Protein AF-B4K446-F1 (afdb_monomer_lite)

Structure (mmCIF, N/CA/C/O backbone):
data_AF-B4K446-F1
#
_entry.id   AF-B4K446-F1
#
loop_
_atom_site.group_PDB
_atom_site.id
_atom_site.type_symbol
_atom_site.label_atom_id
_atom_site.label_alt_id
_atom_site.label_comp_id
_atom_site.label_asym_id
_atom_site.label_entity_id
_atom_site.label_seq_id
_atom_site.pdbx_PDB_ins_code
_atom_site.Cartn_x
_atom_site.Cartn_y
_atom_site.Cartn_z
_atom_site.occupancy
_atom_site.B_iso_or_equiv
_atom_site.auth_seq_id
_atom_site.auth_comp_id
_atom_site.auth_asym_id
_atom_site.auth_atom_id
_atom_site.pdbx_PDB_model_num
ATOM 1 N N . ILE A 1 1 ? -6.355 -5.070 -8.762 1.00 87.06 1 ILE A N 1
ATOM 2 C CA . ILE A 1 1 ? -7.108 -5.154 -7.489 1.00 87.06 1 ILE A CA 1
ATOM 3 C C . ILE A 1 1 ? -7.121 -3.823 -6.756 1.00 87.06 1 ILE A C 1
ATOM 5 O O . ILE A 1 1 ? -8.192 -3.251 -6.644 1.00 87.06 1 ILE A O 1
ATOM 9 N N . LEU A 1 2 ? -5.976 -3.284 -6.312 1.00 94.69 2 LEU A N 1
ATOM 10 C CA . LEU A 1 2 ? -5.967 -2.025 -5.549 1.00 94.69 2 LEU A CA 1
ATOM 11 C C . LEU A 1 2 ? -6.601 -0.845 -6.314 1.00 94.69 2 LEU A C 1
ATOM 13 O O . LEU A 1 2 ? -7.512 -0.223 -5.786 1.00 94.69 2 LEU A O 1
ATOM 17 N N . GLU A 1 3 ? -6.208 -0.579 -7.568 1.00 95.19 3 GLU A N 1
ATOM 18 C CA . GLU A 1 3 ? -6.799 0.522 -8.366 1.00 95.19 3 GLU A CA 1
ATOM 19 C C . GLU A 1 3 ? -8.284 0.333 -8.691 1.00 95.19 3 GLU A C 1
ATOM 21 O O . GLU A 1 3 ? -8.993 1.303 -8.944 1.00 95.19 3 GLU A O 1
ATOM 26 N N . SER A 1 4 ? -8.760 -0.911 -8.694 1.00 94.56 4 SER A N 1
ATOM 27 C CA . SER A 1 4 ? -10.154 -1.247 -8.984 1.00 94.56 4 SER A CA 1
ATOM 28 C C . SER A 1 4 ? -11.022 -1.326 -7.725 1.00 94.56 4 SER A C 1
ATOM 30 O O . SER A 1 4 ? -12.240 -1.439 -7.834 1.00 94.56 4 SER A O 1
ATOM 32 N N . HIS A 1 5 ? -10.426 -1.311 -6.529 1.00 96.38 5 HIS A N 1
ATOM 33 C CA . HIS A 1 5 ? -11.156 -1.510 -5.284 1.00 96.38 5 HIS A CA 1
ATOM 34 C C . HIS A 1 5 ? -11.832 -0.212 -4.831 1.00 96.38 5 HIS A C 1
ATOM 36 O O . HIS A 1 5 ? -11.180 0.807 -4.618 1.00 96.38 5 HIS A O 1
ATOM 42 N N . GLN A 1 6 ? -13.145 -0.254 -4.590 1.00 96.56 6 GLN A N 1
ATOM 43 C CA . GLN A 1 6 ? -13.953 0.930 -4.253 1.00 96.56 6 GLN A CA 1
ATOM 44 C C . GLN A 1 6 ? -13.499 1.684 -2.992 1.00 96.56 6 GLN A C 1
ATOM 46 O O . GLN A 1 6 ? -13.790 2.873 -2.849 1.00 96.56 6 GLN A O 1
ATOM 51 N N . PHE A 1 7 ? -12.820 0.998 -2.071 1.00 97.50 7 PHE A N 1
ATOM 52 C CA . PHE A 1 7 ? -12.322 1.570 -0.817 1.00 97.50 7 PHE A CA 1
ATOM 53 C C . PHE A 1 7 ? -10.886 2.113 -0.902 1.00 97.50 7 PHE A C 1
ATOM 55 O O . PHE A 1 7 ? -10.363 2.639 0.076 1.00 97.50 7 PHE A O 1
ATOM 62 N N . VAL A 1 8 ? -10.257 2.021 -2.072 1.00 98.12 8 VAL A N 1
ATOM 63 C CA . VAL A 1 8 ? -8.966 2.648 -2.362 1.00 98.12 8 VAL A CA 1
ATOM 64 C C . VAL A 1 8 ? -9.231 3.947 -3.119 1.00 98.12 8 VAL A C 1
ATOM 66 O O . VAL A 1 8 ? -10.068 4.008 -4.016 1.00 98.12 8 VAL A O 1
ATOM 69 N N . GLU A 1 9 ? -8.569 5.024 -2.710 1.00 97.50 9 GLU A N 1
ATOM 70 C CA . GLU A 1 9 ? -8.689 6.333 -3.355 1.00 97.50 9 GLU A CA 1
ATOM 71 C C . GLU A 1 9 ? -7.694 6.484 -4.503 1.00 97.50 9 GLU A C 1
ATOM 73 O O . GLU A 1 9 ? -8.036 6.993 -5.569 1.00 97.50 9 GLU A O 1
ATOM 78 N N . LYS A 1 10 ? -6.453 6.041 -4.289 1.00 97.31 10 LYS A N 1
ATOM 79 C CA . LYS A 1 10 ? -5.369 6.194 -5.257 1.00 97.31 10 LYS A CA 1
ATOM 80 C C . LYS A 1 10 ? -4.257 5.197 -4.978 1.00 97.31 10 LYS A C 1
ATOM 82 O O . LYS A 1 10 ? -3.908 4.980 -3.821 1.00 97.31 10 LYS A O 1
ATOM 87 N N . VAL A 1 11 ? -3.654 4.661 -6.035 1.00 98.19 11 VAL A N 1
ATOM 88 C CA . VAL A 1 11 ? -2.460 3.811 -5.963 1.00 98.19 11 VAL A CA 1
A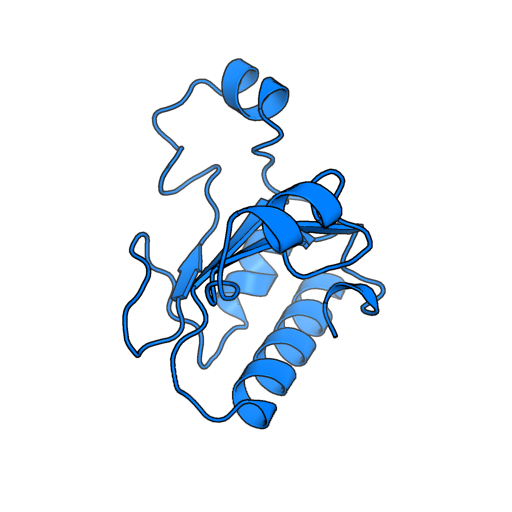TOM 89 C C . VAL A 1 11 ? -1.273 4.553 -6.572 1.00 98.19 11 VAL A C 1
ATOM 91 O O . VAL A 1 11 ? -1.401 5.283 -7.552 1.00 98.19 11 VAL A O 1
ATOM 94 N N . LEU A 1 12 ? -0.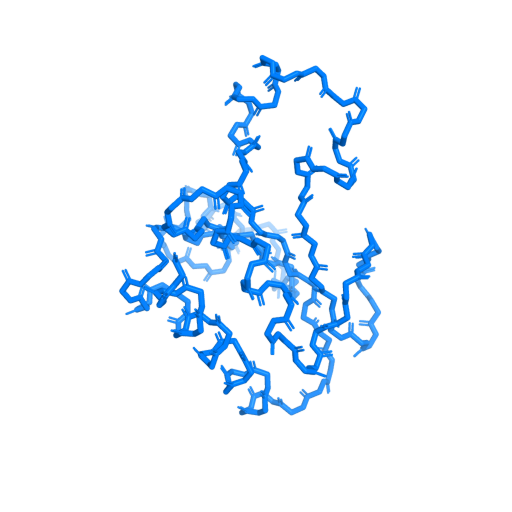109 4.390 -5.957 1.00 97.88 12 LEU A N 1
ATOM 95 C CA . LEU A 1 12 ? 1.168 4.954 -6.357 1.00 97.88 12 LEU A CA 1
ATOM 96 C C . LEU A 1 12 ? 2.128 3.796 -6.626 1.00 97.88 12 LEU A C 1
ATOM 98 O O . LEU A 1 12 ? 2.727 3.236 -5.707 1.00 97.88 12 LEU A O 1
ATOM 102 N N . HIS A 1 13 ? 2.264 3.432 -7.896 1.00 97.75 13 HIS A N 1
ATOM 103 C CA . HIS A 1 13 ? 3.250 2.454 -8.327 1.00 97.75 13 HIS A CA 1
ATOM 104 C C . HIS A 1 13 ? 3.740 2.804 -9.741 1.00 97.75 13 HIS A C 1
ATOM 106 O O . HIS A 1 13 ? 2.908 2.974 -10.633 1.00 97.75 13 HIS A O 1
ATOM 112 N N . PRO A 1 14 ? 5.061 2.913 -9.991 1.00 97.25 14 PRO A N 1
ATOM 113 C CA . PRO A 1 14 ? 5.589 3.354 -11.288 1.00 97.25 14 PRO A CA 1
ATOM 114 C C . PRO A 1 14 ? 5.206 2.467 -12.480 1.00 97.25 14 PRO A C 1
ATOM 116 O O . PRO A 1 14 ? 5.258 2.925 -13.619 1.00 97.25 14 PRO A O 1
ATOM 119 N N . GLY A 1 15 ? 4.825 1.213 -12.230 1.00 96.00 15 GLY A N 1
ATOM 120 C CA . GLY A 1 15 ? 4.340 0.289 -13.258 1.00 96.00 15 GLY A CA 1
ATOM 121 C C . GLY A 1 15 ? 2.892 0.496 -13.699 1.00 96.00 15 GLY A C 1
ATOM 122 O O . GLY A 1 15 ? 2.461 -0.184 -14.620 1.00 96.00 15 GLY A O 1
ATOM 123 N N . LEU A 1 16 ? 2.145 1.407 -13.071 1.00 96.81 16 LEU A N 1
ATOM 124 C CA . LEU A 1 16 ? 0.759 1.706 -13.439 1.00 96.81 16 LEU A CA 1
ATOM 125 C C . LEU A 1 16 ? 0.712 2.883 -14.412 1.00 96.81 16 LEU A C 1
ATOM 127 O O . LEU A 1 16 ? 1.350 3.903 -14.161 1.00 96.81 16 LEU A O 1
ATOM 131 N N . GLU A 1 17 ? -0.090 2.784 -15.472 1.00 96.06 17 GLU A N 1
ATOM 132 C CA . GLU A 1 17 ? -0.271 3.871 -16.450 1.00 96.06 17 GLU A CA 1
ATOM 133 C C . GLU A 1 17 ? -0.832 5.155 -15.818 1.00 96.06 17 GLU A C 1
ATOM 135 O O . GLU A 1 17 ? -0.538 6.259 -16.272 1.00 96.06 17 GLU A O 1
ATOM 140 N N . SER A 1 18 ? -1.598 5.015 -14.733 1.00 96.25 18 SER A N 1
ATOM 141 C CA . SER A 1 18 ? -2.139 6.119 -13.936 1.00 96.25 18 SER A CA 1
ATOM 142 C C . SER A 1 18 ? -1.066 6.913 -13.179 1.00 96.25 18 SER A C 1
ATOM 144 O O . SER A 1 18 ? -1.322 8.031 -12.720 1.00 96.25 18 SER A O 1
ATOM 146 N N . HIS A 1 19 ? 0.144 6.365 -13.029 1.00 97.50 19 HIS A N 1
ATOM 147 C CA . HIS A 1 19 ? 1.227 7.027 -12.322 1.00 97.50 19 HIS A CA 1
ATOM 148 C C . HIS A 1 19 ? 1.818 8.160 -13.183 1.00 97.50 19 HIS A C 1
ATOM 150 O O . HIS A 1 19 ? 2.237 7.917 -14.317 1.00 97.50 19 HIS A O 1
ATOM 156 N N . PRO A 1 20 ? 1.973 9.390 -12.651 1.00 96.44 20 PRO A N 1
ATOM 157 C CA . PRO A 1 20 ? 2.376 10.563 -13.443 1.00 96.44 20 PRO A CA 1
ATOM 158 C C . PRO A 1 20 ? 3.740 10.409 -14.130 1.00 96.44 20 PRO A C 1
ATOM 160 O O . PRO A 1 20 ? 4.011 11.041 -15.146 1.00 96.44 20 PRO A O 1
ATOM 163 N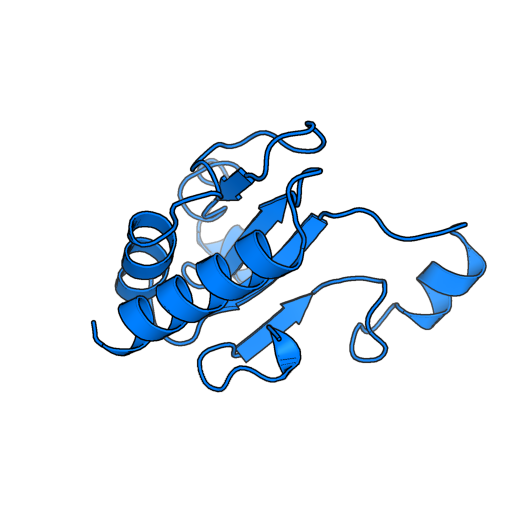 N . HIS A 1 21 ? 4.605 9.553 -13.583 1.00 96.44 21 HIS A N 1
ATOM 164 C CA . HIS A 1 21 ? 5.937 9.277 -14.121 1.00 96.44 21 HIS A CA 1
ATOM 165 C C . HIS A 1 21 ? 6.079 7.882 -14.749 1.00 96.44 21 HIS A C 1
ATOM 167 O O . HIS A 1 21 ? 7.206 7.424 -14.927 1.00 96.44 21 HIS A O 1
ATOM 173 N N . HIS A 1 22 ? 4.982 7.200 -15.101 1.00 97.75 22 HIS A N 1
ATOM 174 C CA . HIS A 1 22 ? 5.027 5.869 -15.726 1.00 97.75 22 HIS A CA 1
ATOM 175 C C . HIS A 1 22 ? 5.910 5.836 -16.986 1.00 97.75 22 HIS A C 1
ATOM 177 O O . HIS A 1 22 ? 6.813 5.009 -17.108 1.00 97.75 22 HIS A O 1
ATOM 183 N N . ALA A 1 23 ? 5.735 6.816 -17.880 1.00 97.62 23 ALA A N 1
ATOM 184 C CA . ALA A 1 23 ? 6.525 6.930 -19.107 1.00 97.62 23 ALA A CA 1
ATOM 185 C C . ALA A 1 23 ? 8.023 7.185 -18.852 1.00 97.62 23 ALA A C 1
ATOM 187 O O . ALA A 1 23 ? 8.861 6.806 -19.668 1.00 97.62 23 ALA A O 1
ATOM 188 N N . ILE A 1 24 ? 8.371 7.840 -17.739 1.00 97.69 24 ILE A N 1
ATOM 189 C CA . ILE A 1 24 ? 9.769 8.040 -17.337 1.00 97.69 24 ILE A CA 1
ATOM 190 C C . ILE A 1 24 ? 10.326 6.729 -16.779 1.00 97.69 24 ILE A C 1
ATOM 192 O O . ILE A 1 24 ? 11.415 6.325 -17.177 1.00 97.69 24 ILE A O 1
ATOM 196 N N . ALA A 1 25 ? 9.566 6.036 -15.924 1.00 97.12 25 ALA A N 1
ATOM 197 C CA . ALA A 1 25 ? 9.951 4.741 -15.369 1.00 97.12 25 ALA A CA 1
ATOM 198 C C . ALA A 1 25 ? 10.266 3.728 -16.482 1.00 97.12 25 ALA A C 1
ATOM 200 O O . ALA A 1 25 ? 11.361 3.178 -16.494 1.00 97.12 25 ALA A O 1
ATOM 201 N N . LEU A 1 26 ? 9.388 3.604 -17.485 1.00 96.69 26 LEU A N 1
ATOM 202 C CA . LEU A 1 26 ? 9.600 2.753 -18.666 1.00 96.69 26 LEU A CA 1
ATOM 203 C C . LEU A 1 26 ? 10.914 3.028 -19.415 1.00 96.69 26 LEU A C 1
ATOM 205 O O . LEU A 1 26 ? 11.481 2.119 -20.010 1.00 96.69 26 LEU A O 1
ATOM 209 N N . LYS A 1 27 ? 11.390 4.279 -19.427 1.00 97.75 27 LYS A N 1
ATOM 210 C CA . LYS A 1 27 ? 12.619 4.661 -20.139 1.00 97.75 27 LYS A CA 1
ATOM 211 C C . LYS A 1 27 ? 13.892 4.391 -19.343 1.00 97.75 27 LYS A C 1
ATOM 213 O O . LYS A 1 27 ? 14.949 4.260 -19.949 1.00 97.75 27 LYS A O 1
ATOM 218 N N . GLN A 1 28 ? 13.811 4.383 -18.013 1.00 97.50 28 GLN A N 1
ATOM 219 C CA . GLN A 1 28 ? 14.988 4.389 -17.136 1.00 97.50 28 GLN A CA 1
ATOM 220 C C . GLN A 1 28 ? 15.132 3.129 -16.273 1.00 97.50 28 GLN A C 1
ATOM 222 O O . GLN A 1 28 ? 16.155 2.975 -15.609 1.00 97.50 28 GLN A O 1
ATOM 227 N N . THR A 1 29 ? 14.132 2.241 -16.250 1.00 97.06 29 THR A N 1
ATOM 228 C CA . THR A 1 29 ? 14.166 0.992 -15.478 1.00 97.06 29 THR A CA 1
ATOM 229 C C . THR A 1 29 ? 13.919 -0.227 -16.366 1.00 97.06 29 THR A C 1
ATOM 231 O O . THR A 1 29 ? 13.263 -0.147 -17.399 1.00 97.06 29 THR A O 1
ATOM 234 N N . TYR A 1 30 ? 14.438 -1.382 -15.944 1.00 96.06 30 TYR A N 1
ATOM 235 C CA . TYR A 1 30 ? 14.208 -2.679 -16.603 1.00 96.06 30 TYR A CA 1
ATOM 236 C C . TYR A 1 30 ? 12.997 -3.439 -16.036 1.00 96.06 30 TYR A C 1
ATOM 238 O O . TYR A 1 30 ? 12.744 -4.581 -16.404 1.00 96.06 30 TYR A O 1
ATOM 246 N N . GLY A 1 31 ? 12.274 -2.824 -15.101 1.00 94.38 31 GLY A N 1
ATOM 247 C CA . GLY A 1 31 ? 11.168 -3.424 -14.367 1.00 94.38 31 GLY A CA 1
ATOM 248 C C . GLY A 1 31 ? 10.728 -2.541 -13.202 1.00 94.38 31 GLY A C 1
ATOM 249 O O . GLY A 1 31 ? 11.183 -1.399 -13.064 1.00 94.38 31 GLY A O 1
ATOM 250 N N . TYR A 1 32 ? 9.854 -3.087 -12.360 1.00 95.12 32 TYR A N 1
ATOM 251 C CA . TYR A 1 32 ? 9.284 -2.411 -11.196 1.00 95.12 32 TYR A CA 1
ATOM 252 C C . TYR A 1 32 ? 9.498 -3.263 -9.943 1.00 95.12 32 TYR A C 1
ATOM 254 O O . TYR A 1 32 ? 9.538 -4.489 -10.029 1.00 95.12 32 TYR A O 1
ATOM 262 N N . SER A 1 33 ? 9.672 -2.619 -8.790 1.00 94.31 33 SER A N 1
ATOM 263 C CA . SER A 1 33 ? 9.779 -3.319 -7.508 1.00 94.31 33 SER A CA 1
ATOM 264 C C . SER A 1 33 ? 8.400 -3.725 -6.984 1.00 94.31 33 SER A C 1
ATOM 266 O O . SER A 1 33 ? 7.388 -3.182 -7.405 1.00 94.31 33 SER A O 1
ATOM 268 N N . GLY A 1 34 ? 8.358 -4.624 -5.999 1.00 95.38 34 GLY A N 1
ATOM 269 C CA . GLY A 1 34 ? 7.132 -4.954 -5.262 1.00 95.38 34 GLY A CA 1
ATOM 270 C C . GLY A 1 34 ? 6.689 -3.879 -4.260 1.00 95.38 34 GLY A C 1
ATOM 271 O O . GLY A 1 34 ? 5.941 -4.188 -3.340 1.00 95.38 34 GLY A O 1
ATOM 272 N N . VAL A 1 35 ? 7.174 -2.636 -4.364 1.00 96.81 35 VAL A N 1
ATOM 273 C CA . VAL A 1 35 ? 6.860 -1.580 -3.390 1.00 96.81 35 VAL A CA 1
ATOM 274 C C . VAL A 1 35 ? 5.715 -0.724 -3.904 1.00 96.81 35 VAL A C 1
ATOM 276 O O . VAL A 1 35 ? 5.868 0.017 -4.874 1.00 96.81 35 VAL A O 1
ATOM 279 N N . PHE A 1 36 ? 4.585 -0.786 -3.210 1.00 97.44 36 PHE A N 1
ATOM 280 C CA . PHE A 1 36 ? 3.388 -0.016 -3.524 1.00 97.44 36 PHE A CA 1
ATOM 281 C C . PHE A 1 36 ? 3.112 0.969 -2.399 1.00 97.44 36 PHE A C 1
ATOM 283 O O . PHE A 1 36 ? 3.250 0.633 -1.225 1.00 97.44 36 PHE A O 1
ATOM 290 N N . SER A 1 37 ? 2.630 2.154 -2.748 1.00 97.69 37 SER A N 1
ATOM 291 C CA . SER A 1 37 ? 1.939 3.014 -1.791 1.00 97.69 37 SER A CA 1
ATOM 292 C C . SER A 1 37 ? 0.520 3.249 -2.279 1.00 97.69 37 SER A C 1
ATOM 294 O O . SER A 1 37 ? 0.288 3.352 -3.480 1.00 97.69 37 SER A O 1
ATOM 296 N N . PHE A 1 38 ? -0.452 3.331 -1.383 1.00 98.38 38 PHE A N 1
ATOM 297 C CA . PHE A 1 38 ? -1.827 3.643 -1.760 1.00 98.38 38 PHE A CA 1
ATOM 298 C C . PHE A 1 38 ? -2.555 4.362 -0.632 1.00 98.38 38 PHE A C 1
ATOM 300 O O . PHE A 1 38 ? -2.197 4.241 0.537 1.00 98.38 38 PHE A O 1
ATOM 307 N N . TYR A 1 39 ? -3.578 5.123 -1.002 1.00 98.31 39 TYR A N 1
ATOM 308 C CA . TYR A 1 39 ? -4.458 5.792 -0.059 1.00 98.31 39 TYR A CA 1
ATOM 309 C C . TYR A 1 39 ? -5.724 4.965 0.114 1.00 98.31 39 TYR A C 1
ATOM 311 O O . TYR A 1 39 ? -6.448 4.722 -0.857 1.00 98.31 39 TYR A O 1
ATOM 319 N N . ILE A 1 40 ? -5.989 4.533 1.343 1.00 97.31 40 ILE A N 1
ATOM 320 C CA . ILE A 1 40 ? -7.279 3.953 1.714 1.00 97.31 40 ILE A CA 1
ATOM 321 C C . ILE A 1 40 ? -8.275 5.077 2.010 1.00 97.31 40 ILE A C 1
ATOM 323 O O . ILE A 1 40 ? -7.910 6.112 2.564 1.00 97.31 40 ILE A O 1
ATOM 327 N N . LYS A 1 41 ? -9.549 4.898 1.659 1.00 97.44 41 LYS A N 1
ATOM 328 C CA . LYS A 1 41 ? -10.577 5.877 2.021 1.00 97.44 41 LYS A CA 1
ATOM 329 C C . LYS A 1 41 ? -10.780 5.891 3.538 1.00 97.44 41 LYS A C 1
ATOM 331 O O . LYS A 1 41 ? -10.824 4.848 4.185 1.00 97.44 41 LYS A O 1
ATOM 336 N N . GLY A 1 42 ? -10.967 7.083 4.100 1.00 94.62 42 GLY A N 1
ATOM 337 C CA . GLY A 1 42 ? -11.255 7.268 5.521 1.00 94.62 42 GLY A CA 1
ATOM 338 C C . GLY A 1 42 ? -10.107 7.920 6.286 1.00 94.62 42 GLY A C 1
ATOM 339 O O . GLY A 1 42 ? -9.460 8.842 5.801 1.00 94.62 42 GLY A O 1
ATOM 340 N N . SER A 1 43 ? -9.920 7.490 7.530 1.00 94.81 43 SER A N 1
ATOM 341 C CA . SER A 1 43 ? -9.004 8.093 8.501 1.00 94.81 43 SER A CA 1
ATOM 342 C C . SER A 1 43 ? -8.022 7.065 9.059 1.00 94.81 43 SER A C 1
ATOM 344 O O . SER A 1 43 ? -8.101 5.877 8.742 1.00 94.81 43 SER A O 1
ATOM 346 N N . LEU A 1 44 ? -7.174 7.500 9.995 1.00 96.00 44 LEU A N 1
ATOM 347 C CA . LEU A 1 44 ? -6.293 6.633 10.779 1.00 96.00 44 LEU A CA 1
ATOM 348 C C . LEU A 1 44 ? -7.004 5.382 11.329 1.00 96.00 44 LEU A C 1
ATOM 350 O O . LEU A 1 44 ? -6.405 4.309 11.407 1.00 96.00 44 LEU A O 1
ATOM 354 N N . LYS A 1 45 ? -8.291 5.503 11.691 1.00 97.62 45 LYS A N 1
ATOM 355 C CA . LYS A 1 45 ? -9.109 4.390 12.191 1.00 97.62 45 LYS A CA 1
ATOM 356 C C . LYS A 1 45 ? -9.246 3.276 11.147 1.00 97.62 45 LYS A C 1
ATOM 358 O O . LYS A 1 45 ? -9.035 2.111 11.479 1.00 97.62 45 LYS A O 1
ATOM 363 N N . GLN A 1 46 ? -9.564 3.631 9.903 1.00 98.25 46 GLN A N 1
ATOM 364 C CA . GLN A 1 46 ? -9.726 2.690 8.794 1.00 98.25 46 GLN A CA 1
ATOM 365 C C . GLN A 1 46 ? -8.380 2.094 8.380 1.00 98.25 46 GLN A C 1
ATOM 367 O O . GLN A 1 46 ? -8.282 0.879 8.232 1.00 98.25 46 GLN A O 1
ATOM 372 N N . SER A 1 47 ? -7.319 2.902 8.303 1.00 97.75 47 SER A N 1
ATOM 373 C CA . SER A 1 47 ? -5.971 2.400 8.002 1.00 97.75 47 SER A CA 1
ATOM 374 C C . SER A 1 47 ? -5.472 1.422 9.068 1.00 97.75 47 SER A C 1
ATOM 376 O O . SER A 1 47 ? -4.913 0.375 8.753 1.00 97.75 47 SER A O 1
ATOM 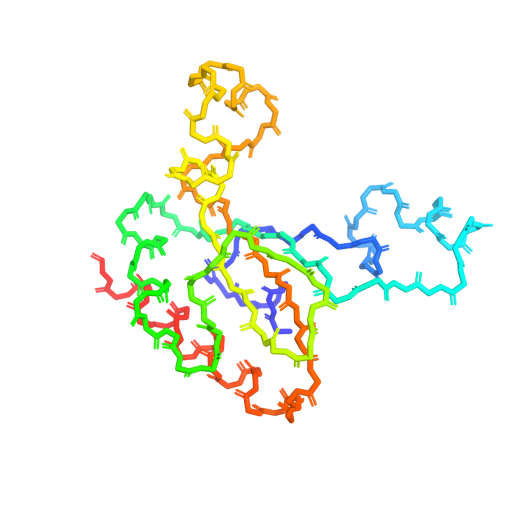378 N N . THR A 1 48 ? -5.742 1.709 10.345 1.00 97.38 48 THR A N 1
ATOM 379 C CA . THR A 1 48 ? -5.424 0.793 11.450 1.00 97.38 48 THR A CA 1
ATOM 380 C C . THR A 1 48 ? -6.241 -0.497 11.358 1.00 97.38 48 THR A C 1
ATOM 382 O O . THR A 1 48 ? -5.711 -1.575 11.622 1.00 97.38 48 THR A O 1
ATOM 385 N N . ALA A 1 49 ? -7.526 -0.413 10.998 1.00 98.00 49 ALA A N 1
ATOM 386 C CA . ALA A 1 49 ? -8.373 -1.590 10.811 1.00 98.00 49 ALA A CA 1
ATOM 387 C C . ALA A 1 49 ? -7.885 -2.471 9.653 1.00 98.00 49 ALA A C 1
ATOM 389 O O . ALA A 1 49 ? -7.805 -3.684 9.824 1.00 98.00 49 ALA A O 1
ATOM 390 N N . PHE A 1 50 ? -7.493 -1.858 8.532 1.00 98.44 50 PHE A N 1
ATOM 391 C CA . PHE A 1 50 ? -6.874 -2.537 7.394 1.00 98.44 50 PHE A CA 1
ATOM 392 C C . PHE A 1 50 ? -5.625 -3.309 7.833 1.00 98.44 50 PHE A C 1
ATOM 394 O O . PHE A 1 50 ? -5.576 -4.527 7.692 1.00 98.44 50 PHE A O 1
ATOM 401 N N . LEU A 1 51 ? -4.657 -2.632 8.462 1.00 97.88 51 LEU A N 1
ATOM 402 C CA . LEU A 1 51 ? -3.398 -3.261 8.878 1.00 97.88 51 LEU A CA 1
ATOM 403 C C . LEU A 1 51 ? -3.603 -4.394 9.894 1.00 97.88 51 LEU A C 1
ATOM 405 O O . LEU A 1 51 ? -2.891 -5.390 9.858 1.00 97.88 51 LEU A O 1
ATOM 409 N N . LYS A 1 52 ? -4.593 -4.274 10.787 1.00 97.62 52 LYS A N 1
ATOM 410 C CA . LYS A 1 52 ? -4.943 -5.337 11.747 1.00 97.62 52 LYS A CA 1
ATOM 411 C C . LYS A 1 52 ? -5.631 -6.545 11.106 1.00 97.62 52 LYS A C 1
ATOM 413 O O . LYS A 1 52 ? -5.647 -7.621 11.708 1.00 97.62 52 LYS A O 1
ATOM 418 N N . ALA A 1 53 ? -6.268 -6.360 9.953 1.00 98.06 53 ALA A N 1
ATOM 419 C CA . ALA A 1 53 ? -7.009 -7.413 9.276 1.00 98.06 53 ALA A CA 1
ATOM 420 C C . ALA A 1 53 ? -6.106 -8.326 8.434 1.00 98.06 53 ALA A C 1
ATOM 422 O O . ALA A 1 53 ? -6.459 -9.496 8.277 1.00 98.06 53 ALA A O 1
ATOM 423 N N . LEU A 1 54 ? -4.950 -7.824 7.983 1.00 98.38 54 LEU A N 1
ATOM 424 C CA . LEU A 1 54 ? -3.954 -8.573 7.209 1.00 98.38 54 LEU A CA 1
ATOM 425 C C . LEU A 1 54 ? -3.498 -9.849 7.935 1.00 98.38 54 LEU A C 1
ATOM 427 O O . LEU A 1 54 ? -3.405 -9.893 9.170 1.00 98.38 54 LEU A O 1
ATOM 431 N N . LYS A 1 55 ? -3.241 -10.901 7.156 1.00 97.94 55 LYS A N 1
ATOM 432 C CA . LYS A 1 55 ? -2.804 -12.225 7.626 1.00 97.94 55 LYS A CA 1
ATOM 433 C C . LYS A 1 55 ? -1.454 -12.646 7.068 1.00 97.94 55 LYS A C 1
ATOM 435 O O . LYS A 1 55 ? -0.744 -13.368 7.762 1.00 97.94 55 LYS A O 1
ATOM 440 N N . TYR A 1 56 ? -1.108 -12.194 5.868 1.00 97.12 56 TYR A N 1
ATOM 441 C CA . TYR A 1 56 ? 0.170 -12.483 5.220 1.00 97.12 56 TYR A CA 1
ATOM 442 C C . TYR A 1 56 ? 1.134 -11.311 5.363 1.00 97.12 56 TYR A C 1
ATOM 444 O O . TYR A 1 56 ? 2.299 -11.496 5.703 1.00 97.12 56 TYR A O 1
ATOM 452 N N . PHE A 1 57 ? 0.635 -10.089 5.175 1.00 98.06 57 PHE A N 1
ATOM 453 C CA . PHE A 1 57 ? 1.453 -8.895 5.337 1.00 98.06 57 PHE A CA 1
ATOM 454 C C . PHE A 1 57 ? 1.774 -8.650 6.814 1.00 98.06 57 PHE A C 1
ATOM 456 O O . PHE A 1 57 ? 0.888 -8.385 7.629 1.00 98.06 57 PHE A O 1
ATOM 463 N N . THR A 1 58 ? 3.060 -8.687 7.154 1.00 96.88 58 THR A N 1
ATOM 464 C CA . THR A 1 58 ? 3.534 -8.368 8.504 1.00 96.88 58 THR A CA 1
ATOM 465 C C . THR A 1 58 ? 3.644 -6.856 8.684 1.00 96.88 58 THR A C 1
ATOM 467 O O . THR A 1 58 ? 4.197 -6.155 7.837 1.00 96.88 58 THR A O 1
ATOM 470 N N . LEU A 1 59 ? 3.150 -6.336 9.812 1.00 95.81 59 LEU A N 1
ATOM 471 C CA . LEU A 1 59 ? 3.318 -4.927 10.171 1.00 95.81 59 LEU A CA 1
ATOM 472 C C . LEU A 1 59 ? 4.781 -4.654 10.564 1.00 95.81 59 LEU A C 1
ATOM 474 O O . LEU A 1 59 ? 5.178 -4.972 11.686 1.00 95.81 59 LEU A O 1
ATOM 478 N N . ALA A 1 60 ? 5.579 -4.081 9.660 1.00 91.88 60 ALA A N 1
ATOM 479 C CA . ALA A 1 60 ? 6.992 -3.780 9.904 1.00 91.88 60 ALA A CA 1
ATOM 480 C C . ALA A 1 60 ? 7.518 -2.630 9.027 1.00 91.88 60 ALA A C 1
ATOM 482 O O . ALA A 1 60 ? 7.015 -2.374 7.939 1.00 91.88 60 ALA A O 1
ATOM 483 N N . GLU A 1 61 ? 8.575 -1.960 9.492 1.00 84.19 61 GLU A N 1
ATOM 484 C CA . GLU A 1 61 ? 9.141 -0.757 8.851 1.00 84.19 61 GLU A CA 1
ATOM 485 C C . GLU A 1 61 ? 10.090 -1.046 7.670 1.00 84.19 61 GLU A C 1
ATOM 487 O O . GLU A 1 61 ? 10.406 -0.142 6.889 1.00 84.19 61 GLU A O 1
ATOM 492 N N . SER A 1 62 ? 10.557 -2.292 7.531 1.00 88.25 62 SER A N 1
ATOM 493 C CA . SER A 1 62 ? 11.534 -2.703 6.510 1.00 88.25 62 SER A CA 1
ATOM 494 C C . SER A 1 62 ? 10.905 -2.870 5.112 1.00 88.25 62 SER A C 1
ATOM 496 O O . SER A 1 62 ? 9.710 -2.636 4.915 1.00 88.25 62 SER A O 1
ATOM 498 N N . LEU A 1 63 ? 11.719 -3.233 4.114 1.00 93.62 63 LEU A N 1
ATOM 499 C CA . LEU A 1 63 ? 11.302 -3.499 2.732 1.00 93.62 63 LEU A CA 1
ATOM 500 C C . LEU A 1 63 ? 12.304 -4.396 1.984 1.00 93.62 63 LEU A C 1
ATOM 502 O O . LEU A 1 63 ? 13.483 -4.437 2.331 1.00 93.62 63 LEU A O 1
ATOM 506 N N . GLY A 1 64 ? 11.837 -5.072 0.930 1.00 91.31 64 GLY A N 1
ATOM 507 C CA . GLY A 1 64 ? 12.680 -5.832 -0.007 1.00 91.31 64 GLY A CA 1
ATOM 508 C C . GLY A 1 64 ? 13.086 -7.243 0.438 1.00 91.31 64 GLY A C 1
ATOM 509 O O . GLY A 1 64 ? 13.958 -7.838 -0.194 1.00 91.31 64 GLY A O 1
ATOM 510 N N . GLY A 1 65 ? 12.481 -7.759 1.512 1.00 93.38 65 GLY A N 1
ATOM 511 C CA . GLY A 1 65 ? 12.599 -9.158 1.930 1.00 93.38 65 GLY A CA 1
ATOM 512 C C . GLY A 1 65 ? 11.804 -10.115 1.035 1.00 93.38 65 GLY A C 1
ATOM 513 O O . GLY A 1 65 ? 11.151 -9.697 0.078 1.00 93.38 65 GLY A O 1
ATOM 514 N N . TYR A 1 66 ? 11.868 -11.410 1.352 1.00 95.69 66 TYR A N 1
ATOM 515 C CA . TYR A 1 66 ? 11.012 -12.414 0.706 1.00 95.69 66 TYR A CA 1
ATOM 516 C C . TYR A 1 66 ? 9.603 -12.420 1.305 1.00 95.69 66 TYR A C 1
ATOM 518 O O . TYR A 1 66 ? 8.677 -12.940 0.693 1.00 95.69 66 TYR A O 1
ATOM 526 N N . GLU A 1 67 ? 9.461 -11.861 2.499 1.00 96.81 67 GLU A N 1
ATOM 527 C CA . GLU A 1 67 ? 8.222 -11.690 3.230 1.00 96.81 67 GLU A CA 1
ATOM 528 C C . GLU A 1 67 ? 7.492 -10.401 2.833 1.00 96.81 67 GLU A C 1
ATOM 530 O O . GLU A 1 67 ? 8.094 -9.340 2.633 1.00 96.81 67 GLU A O 1
ATOM 535 N N . SER A 1 68 ? 6.168 -10.490 2.761 1.00 98.31 68 SER A N 1
ATOM 536 C CA . SER A 1 68 ? 5.292 -9.353 2.529 1.00 98.31 68 SER A CA 1
ATOM 537 C C . SER A 1 68 ? 5.160 -8.490 3.787 1.00 98.31 68 SER A C 1
ATOM 539 O O . SER A 1 68 ? 4.793 -8.968 4.863 1.00 98.31 68 SER A O 1
ATOM 541 N N . LEU A 1 69 ? 5.422 -7.187 3.657 1.00 98.19 69 LEU A N 1
ATOM 542 C CA . LEU A 1 69 ? 5.347 -6.209 4.746 1.00 98.19 69 LEU A CA 1
ATOM 543 C C . LEU A 1 69 ? 4.360 -5.089 4.419 1.00 98.19 69 LEU A C 1
ATOM 545 O O . LEU A 1 69 ? 4.258 -4.649 3.273 1.00 98.19 69 LEU A O 1
ATOM 549 N N . ALA A 1 70 ? 3.669 -4.587 5.436 1.00 98.12 70 ALA A N 1
ATOM 550 C CA . ALA A 1 70 ? 2.821 -3.406 5.341 1.00 98.12 70 ALA A CA 1
ATOM 551 C C . ALA A 1 70 ? 3.146 -2.423 6.469 1.00 98.12 70 ALA A C 1
ATOM 553 O O . ALA A 1 70 ? 3.501 -2.830 7.572 1.00 98.12 70 ALA A O 1
ATOM 554 N N . GLU A 1 71 ? 2.991 -1.126 6.218 1.00 96.75 71 GLU A N 1
ATOM 555 C CA . GLU A 1 71 ? 3.141 -0.103 7.253 1.00 96.75 71 GLU A CA 1
ATOM 556 C C . GLU A 1 71 ? 2.226 1.109 7.050 1.00 96.75 71 GLU A C 1
ATOM 558 O O . GLU A 1 71 ? 1.671 1.330 5.967 1.00 96.75 71 GLU A O 1
ATOM 563 N N . LEU A 1 72 ? 2.130 1.925 8.106 1.00 97.00 72 LEU A N 1
ATOM 564 C CA . LEU A 1 72 ? 1.535 3.256 8.075 1.00 97.00 72 LEU A CA 1
ATOM 565 C C . LEU A 1 72 ? 2.626 4.321 8.275 1.00 97.00 72 LEU A C 1
ATOM 567 O O . LEU A 1 72 ? 2.976 4.626 9.421 1.00 97.00 72 LEU A O 1
ATOM 571 N N . PRO A 1 73 ? 3.159 4.929 7.197 1.00 96.06 73 PRO A N 1
ATOM 572 C CA . PRO A 1 73 ? 4.292 5.846 7.297 1.00 96.06 73 PRO A CA 1
ATOM 573 C C . PRO A 1 73 ? 4.065 6.999 8.283 1.00 96.06 73 PRO A C 1
ATOM 575 O O . PRO A 1 73 ? 5.002 7.427 8.952 1.00 96.06 73 PRO A O 1
ATOM 578 N N . SER A 1 74 ? 2.822 7.477 8.429 1.00 94.31 74 SER A N 1
ATOM 579 C CA . SER A 1 74 ? 2.479 8.620 9.283 1.00 94.31 74 SER A CA 1
ATOM 580 C C . SER A 1 74 ? 2.748 8.398 10.782 1.00 94.31 74 SER A C 1
ATOM 582 O O . SER A 1 74 ? 2.960 9.369 11.510 1.00 94.31 74 SER A O 1
ATOM 584 N N . ILE A 1 75 ? 2.768 7.152 11.258 1.00 91.88 75 ILE A N 1
ATOM 585 C CA . ILE A 1 75 ? 3.016 6.816 12.673 1.00 91.88 75 ILE A CA 1
ATOM 586 C C . ILE A 1 75 ? 4.175 5.829 12.864 1.00 91.88 75 ILE A C 1
ATOM 588 O O . ILE A 1 75 ? 4.470 5.466 13.999 1.00 91.88 75 ILE A O 1
ATOM 592 N N . MET A 1 76 ? 4.818 5.408 11.771 1.00 92.81 76 MET A N 1
ATOM 593 C CA . MET A 1 76 ? 5.943 4.466 11.757 1.00 92.81 76 MET A CA 1
ATOM 594 C C . MET A 1 76 ? 7.180 5.148 11.152 1.00 92.81 76 MET A C 1
ATOM 596 O O . MET A 1 76 ? 7.703 6.092 11.745 1.00 92.81 76 MET A O 1
ATOM 600 N N . THR A 1 77 ? 7.610 4.766 9.946 1.00 86.94 77 THR A N 1
ATOM 601 C CA . THR A 1 77 ? 8.869 5.235 9.330 1.00 86.94 77 THR A CA 1
ATOM 602 C C . THR A 1 77 ? 9.032 6.751 9.220 1.00 86.94 77 THR A C 1
ATOM 604 O O . THR A 1 77 ? 10.158 7.243 9.246 1.00 86.94 77 THR A O 1
ATOM 607 N N . HIS A 1 78 ? 7.939 7.508 9.101 1.00 90.94 78 HIS A N 1
ATOM 608 C CA . HIS A 1 78 ? 7.973 8.967 8.970 1.00 90.94 78 HIS A CA 1
ATOM 609 C C . HIS A 1 78 ? 7.404 9.681 10.203 1.00 90.94 78 HIS A C 1
ATOM 611 O O . HIS A 1 78 ? 7.138 10.881 10.149 1.00 90.94 78 HIS A O 1
ATOM 617 N N . ALA A 1 79 ? 7.252 8.986 11.336 1.00 91.00 79 ALA A N 1
ATOM 618 C CA . ALA A 1 79 ? 6.764 9.583 12.581 1.00 91.00 79 ALA A CA 1
ATOM 619 C C . ALA A 1 79 ? 7.648 10.742 13.082 1.00 91.00 79 ALA A C 1
ATOM 621 O O . ALA A 1 79 ? 7.150 11.656 13.737 1.00 91.00 79 ALA A O 1
ATOM 622 N N . SER A 1 80 ? 8.943 10.728 12.748 1.00 92.56 80 SER A N 1
ATOM 623 C CA . SER A 1 80 ? 9.908 11.784 13.078 1.00 92.56 80 SER A CA 1
ATOM 624 C C . SER A 1 80 ? 9.753 13.059 12.237 1.00 92.56 80 SER A C 1
ATOM 626 O O . SER A 1 80 ? 10.315 14.093 12.597 1.00 92.56 80 SER A O 1
ATOM 628 N N . VAL A 1 81 ? 8.990 13.012 11.139 1.00 93.94 81 VAL A N 1
ATOM 629 C CA . VAL A 1 81 ? 8.734 14.164 10.267 1.00 93.94 81 VAL A CA 1
ATOM 630 C C . VAL A 1 81 ? 7.559 14.981 10.828 1.00 93.94 81 VAL A C 1
ATOM 632 O O . VAL A 1 81 ? 6.501 14.401 11.126 1.00 93.94 81 VAL A O 1
ATOM 635 N N . PRO A 1 82 ? 7.688 16.319 10.958 1.00 95.38 82 PRO A N 1
ATOM 636 C CA . PRO A 1 82 ? 6.602 17.179 11.420 1.00 95.38 82 PRO A CA 1
ATOM 637 C C . PRO A 1 82 ? 5.304 16.965 10.634 1.00 95.38 82 PRO A C 1
ATOM 639 O O . PRO A 1 82 ? 5.315 16.716 9.430 1.00 95.38 82 PRO A O 1
ATOM 642 N N . VAL A 1 83 ? 4.162 17.076 11.318 1.00 92.69 83 VAL A N 1
ATOM 643 C CA . VAL A 1 83 ? 2.836 16.804 10.730 1.00 92.69 83 VAL A CA 1
ATOM 644 C C . VAL A 1 83 ? 2.566 17.662 9.489 1.00 92.69 83 VAL A C 1
ATOM 646 O O . VAL A 1 83 ? 2.040 17.158 8.500 1.00 92.69 83 VAL A O 1
ATOM 649 N N . GLU A 1 84 ? 2.938 18.941 9.519 1.00 94.81 84 GLU A N 1
ATOM 650 C CA . GLU A 1 84 ? 2.709 19.864 8.399 1.00 94.81 84 GLU A CA 1
ATOM 651 C C . GLU A 1 84 ? 3.584 19.533 7.179 1.00 94.81 84 GLU A C 1
ATOM 653 O O . GLU A 1 84 ? 3.105 19.565 6.041 1.00 94.81 84 GLU A O 1
ATOM 658 N N . ASP A 1 85 ? 4.823 19.094 7.406 1.00 95.81 85 ASP A N 1
ATOM 659 C CA . ASP A 1 85 ? 5.711 18.627 6.338 1.00 95.81 85 ASP A CA 1
ATOM 660 C C . ASP A 1 85 ? 5.188 17.319 5.738 1.00 95.81 85 ASP A C 1
ATOM 662 O O . ASP A 1 85 ? 5.103 17.178 4.518 1.00 95.81 85 ASP A O 1
ATOM 666 N N . ARG A 1 86 ? 4.733 16.383 6.582 1.00 96.06 86 ARG A N 1
ATOM 667 C CA . ARG A 1 86 ? 4.095 15.139 6.130 1.00 96.06 86 ARG A CA 1
ATOM 668 C C . ARG A 1 86 ? 2.887 15.407 5.244 1.00 96.06 86 ARG A C 1
ATOM 670 O O . ARG A 1 86 ? 2.802 14.833 4.162 1.00 96.06 86 ARG A O 1
ATOM 677 N N . LYS A 1 87 ? 1.987 16.307 5.652 1.00 92.00 87 LYS A N 1
ATOM 678 C CA . LYS A 1 87 ? 0.827 16.705 4.837 1.00 92.00 87 LYS A CA 1
ATOM 679 C C . LYS A 1 87 ? 1.254 17.274 3.486 1.00 92.00 87 LYS A C 1
ATOM 681 O O . LYS A 1 87 ? 0.688 16.887 2.468 1.00 92.00 87 LYS A O 1
ATOM 686 N N . THR A 1 88 ? 2.268 18.138 3.473 1.00 95.31 88 THR A N 1
ATOM 687 C CA . THR A 1 88 ? 2.808 18.740 2.241 1.00 95.31 88 THR A CA 1
ATOM 688 C C . THR A 1 88 ? 3.381 17.683 1.293 1.00 95.31 88 THR A C 1
ATOM 690 O O . THR A 1 88 ? 3.197 17.770 0.082 1.00 95.31 88 THR A O 1
ATOM 693 N N . LEU A 1 89 ? 4.018 16.645 1.839 1.00 95.12 89 LEU A N 1
ATOM 694 C CA . LEU A 1 89 ? 4.557 15.506 1.090 1.00 95.12 89 LEU A CA 1
ATOM 695 C C . LEU A 1 89 ? 3.496 14.454 0.716 1.00 95.12 89 LEU A C 1
ATOM 697 O O . LEU A 1 89 ? 3.821 13.452 0.082 1.00 95.12 89 LEU A O 1
ATOM 701 N N . GLY A 1 90 ? 2.234 14.648 1.112 1.00 95.38 90 GLY A N 1
ATOM 702 C CA . GLY A 1 90 ? 1.159 13.678 0.901 1.00 95.38 90 GLY A CA 1
ATOM 703 C C . GLY A 1 90 ? 1.221 12.458 1.827 1.00 95.38 90 GLY A C 1
ATOM 704 O O . GLY A 1 90 ? 0.523 11.476 1.589 1.00 95.38 90 GLY A O 1
ATOM 705 N N . ILE A 1 91 ? 2.018 12.492 2.893 1.00 96.81 91 ILE A N 1
ATOM 706 C CA . ILE A 1 91 ? 2.092 11.442 3.914 1.00 96.81 91 ILE A CA 1
ATOM 707 C C . ILE A 1 91 ? 0.940 11.646 4.904 1.00 96.81 91 ILE A C 1
ATOM 709 O O . ILE A 1 91 ? 1.082 12.280 5.950 1.00 96.81 91 ILE A O 1
ATOM 713 N N . THR A 1 92 ? -0.234 11.143 4.537 1.00 96.25 92 THR A N 1
ATOM 714 C CA . THR A 1 92 ? -1.459 11.240 5.341 1.00 96.25 92 THR A CA 1
ATOM 715 C C . THR A 1 92 ? -1.650 9.999 6.214 1.00 96.25 92 THR A C 1
ATOM 717 O O . THR A 1 92 ? -1.013 8.970 5.997 1.00 96.25 92 THR A O 1
ATOM 720 N N . ASP A 1 93 ? -2.583 10.054 7.166 1.00 96.56 93 ASP A N 1
ATOM 721 C CA . ASP A 1 93 ? -2.980 8.877 7.960 1.00 96.56 93 ASP A CA 1
ATOM 722 C C . ASP A 1 93 ? -3.723 7.804 7.150 1.00 96.56 93 ASP A C 1
ATOM 724 O O . ASP A 1 93 ? -4.014 6.722 7.659 1.00 96.56 93 ASP A O 1
ATOM 728 N N . ALA A 1 94 ? -4.039 8.105 5.892 1.00 97.12 94 ALA A N 1
ATOM 729 C CA . ALA A 1 94 ? -4.629 7.193 4.923 1.00 97.12 94 ALA A CA 1
ATOM 730 C C . ALA A 1 94 ? -3.579 6.530 4.015 1.00 97.12 94 ALA A C 1
ATOM 732 O O . ALA A 1 94 ? -3.919 5.615 3.266 1.00 97.12 94 ALA A O 1
ATOM 733 N N . LEU A 1 95 ? -2.321 6.986 4.046 1.00 98.06 95 LEU A N 1
ATOM 734 C CA . LEU A 1 95 ? -1.258 6.423 3.224 1.00 98.06 95 LEU A CA 1
ATOM 735 C C . LEU A 1 95 ? -0.778 5.105 3.831 1.00 98.06 95 LEU A C 1
ATOM 737 O O . LEU A 1 95 ? -0.253 5.087 4.939 1.00 98.06 95 LEU A O 1
ATOM 741 N N . VAL A 1 96 ? -0.904 4.023 3.075 1.00 98.12 96 VAL A N 1
ATOM 742 C CA . VAL A 1 96 ? -0.357 2.704 3.396 1.00 98.12 96 VAL A CA 1
ATOM 743 C C . VAL A 1 96 ? 0.782 2.402 2.429 1.00 98.12 96 VAL A C 1
ATOM 745 O O . VAL A 1 96 ? 0.668 2.680 1.232 1.00 98.12 96 VAL A O 1
ATOM 748 N N . ARG A 1 97 ? 1.870 1.813 2.934 1.00 98.19 97 ARG A N 1
ATOM 749 C CA . ARG A 1 97 ? 2.966 1.284 2.111 1.00 98.19 97 ARG A CA 1
ATOM 750 C C . ARG A 1 97 ? 3.000 -0.234 2.222 1.00 98.19 97 ARG A C 1
ATOM 752 O O . ARG A 1 97 ? 2.944 -0.764 3.327 1.00 98.19 97 ARG A O 1
ATOM 759 N N . LEU A 1 98 ? 3.133 -0.910 1.088 1.00 98.06 98 LEU A N 1
ATOM 760 C CA . LEU A 1 98 ? 3.359 -2.347 0.987 1.00 98.06 98 LEU A CA 1
ATOM 761 C C . LEU A 1 98 ? 4.749 -2.604 0.410 1.00 98.06 98 LEU A C 1
ATOM 763 O O . LEU A 1 98 ? 5.162 -1.947 -0.545 1.00 98.06 98 LEU A O 1
ATOM 767 N N . SER A 1 99 ? 5.436 -3.595 0.957 1.00 98.06 99 SER A N 1
ATOM 768 C CA . SER A 1 99 ? 6.552 -4.287 0.322 1.00 98.06 99 SER A CA 1
ATOM 769 C C . SER A 1 99 ? 6.082 -5.706 0.043 1.00 98.06 99 SER A C 1
ATOM 771 O O . SER A 1 99 ? 6.003 -6.507 0.965 1.00 98.06 99 SER A O 1
ATOM 773 N N . VAL A 1 100 ? 5.722 -5.996 -1.202 1.00 97.88 100 VAL A N 1
ATOM 774 C CA . VAL A 1 100 ? 5.233 -7.308 -1.637 1.00 97.88 100 VAL A CA 1
ATOM 775 C C . VAL A 1 100 ? 6.404 -8.288 -1.701 1.00 97.88 100 VAL A C 1
ATOM 777 O O . VAL A 1 100 ? 7.416 -7.995 -2.343 1.00 97.88 100 VAL A O 1
ATOM 780 N N . GLY A 1 101 ? 6.255 -9.411 -1.004 1.00 97.62 101 GLY A N 1
ATOM 781 C CA . GLY A 1 101 ? 7.215 -10.505 -0.935 1.00 97.62 101 GLY A CA 1
ATOM 782 C C . GLY A 1 101 ? 7.078 -11.493 -2.094 1.00 97.62 101 GLY A C 1
ATOM 783 O O . GLY A 1 101 ? 6.699 -11.134 -3.210 1.00 97.62 101 GLY A O 1
ATOM 784 N N . LEU A 1 102 ? 7.437 -12.747 -1.827 1.00 97.88 102 LEU A N 1
ATOM 785 C CA . LEU A 1 102 ? 7.486 -13.851 -2.790 1.00 97.88 102 LEU A CA 1
ATOM 786 C C . LEU A 1 102 ? 6.440 -14.940 -2.500 1.00 97.88 102 LEU A C 1
ATOM 788 O O . LEU A 1 102 ? 6.568 -16.059 -3.000 1.00 97.88 102 LEU A O 1
ATOM 792 N N . GLU A 1 103 ? 5.444 -14.647 -1.662 1.00 98.44 103 GLU A N 1
ATOM 793 C CA . GLU A 1 103 ? 4.312 -15.541 -1.419 1.00 98.44 103 GLU A CA 1
ATOM 794 C C . GLU A 1 103 ? 3.441 -15.721 -2.676 1.00 98.44 103 GLU A C 1
ATOM 796 O O . GLU A 1 103 ? 3.616 -15.040 -3.690 1.00 98.44 103 GLU A O 1
ATOM 801 N N . ASP A 1 104 ? 2.488 -16.654 -2.613 1.00 98.31 104 ASP A N 1
ATOM 802 C CA . ASP A 1 104 ? 1.547 -16.876 -3.708 1.00 98.31 104 ASP A CA 1
ATOM 803 C C . ASP A 1 104 ? 0.708 -15.616 -3.978 1.00 98.31 104 ASP A C 1
ATOM 805 O O . ASP A 1 104 ? 0.167 -14.987 -3.063 1.00 98.31 104 ASP A O 1
ATOM 809 N N . ALA A 1 105 ? 0.614 -15.233 -5.252 1.00 97.19 105 ALA A N 1
ATOM 810 C CA . ALA A 1 105 ? -0.046 -13.996 -5.642 1.00 97.19 105 ALA A CA 1
ATOM 811 C C . ALA A 1 105 ? -1.536 -13.994 -5.273 1.00 97.19 105 ALA A C 1
ATOM 813 O O . ALA A 1 105 ? -2.038 -12.962 -4.827 1.00 97.19 105 ALA A O 1
ATOM 814 N N . ASP A 1 106 ? -2.236 -15.122 -5.415 1.00 98.00 106 ASP A N 1
ATOM 815 C CA . ASP A 1 106 ? -3.671 -15.199 -5.132 1.00 98.00 106 ASP A CA 1
ATOM 816 C C . ASP A 1 106 ? -3.942 -15.073 -3.627 1.00 98.00 106 ASP A C 1
ATOM 818 O O . ASP A 1 106 ? -4.907 -14.417 -3.219 1.00 98.00 106 ASP A O 1
ATOM 822 N N . ASP A 1 107 ? -3.053 -15.621 -2.795 1.00 98.25 107 ASP A N 1
ATOM 823 C CA . ASP A 1 107 ? -3.111 -15.478 -1.339 1.00 98.25 107 ASP A CA 1
ATOM 824 C C . ASP A 1 107 ? -2.931 -14.014 -0.914 1.00 98.25 107 ASP A C 1
ATOM 826 O O . ASP A 1 107 ? -3.737 -13.487 -0.140 1.00 98.25 107 ASP A O 1
ATOM 830 N N . LEU A 1 108 ? -1.922 -13.326 -1.463 1.00 98.44 108 LEU A N 1
ATOM 831 C CA . LEU A 1 108 ? -1.672 -11.913 -1.164 1.00 98.44 108 LEU A CA 1
ATOM 832 C C . LEU A 1 108 ? -2.820 -11.017 -1.633 1.00 98.44 108 LEU A C 1
ATOM 834 O O . LEU A 1 108 ? -3.232 -10.102 -0.919 1.00 98.44 108 LEU A O 1
ATOM 838 N N . ILE A 1 109 ? -3.363 -11.282 -2.821 1.00 98.12 109 ILE A N 1
ATOM 839 C CA . ILE A 1 109 ? -4.500 -10.540 -3.367 1.00 98.12 109 ILE A CA 1
ATOM 840 C C . ILE A 1 109 ? -5.720 -10.697 -2.461 1.00 98.12 109 ILE A C 1
ATOM 842 O O . ILE A 1 109 ? -6.330 -9.700 -2.068 1.00 98.12 109 ILE A O 1
ATOM 846 N N . LYS A 1 110 ? -6.042 -11.935 -2.083 1.00 98.25 110 LYS A N 1
ATOM 847 C CA . LYS A 1 110 ? -7.182 -12.239 -1.221 1.00 98.25 110 LYS A CA 1
ATOM 848 C C . LYS A 1 110 ? -7.022 -11.640 0.175 1.00 98.25 110 LYS A C 1
ATOM 850 O O . LYS A 1 110 ? -8.009 -11.193 0.761 1.00 98.25 110 LYS A O 1
ATOM 855 N N . ASP A 1 111 ? -5.809 -11.617 0.723 1.00 98.44 111 ASP A N 1
ATOM 856 C CA . ASP A 1 111 ? -5.533 -10.969 2.010 1.00 98.44 111 ASP A CA 1
ATOM 857 C C . ASP A 1 111 ? -5.819 -9.463 1.950 1.00 98.44 111 ASP A C 1
ATOM 859 O O . ASP A 1 111 ? -6.534 -8.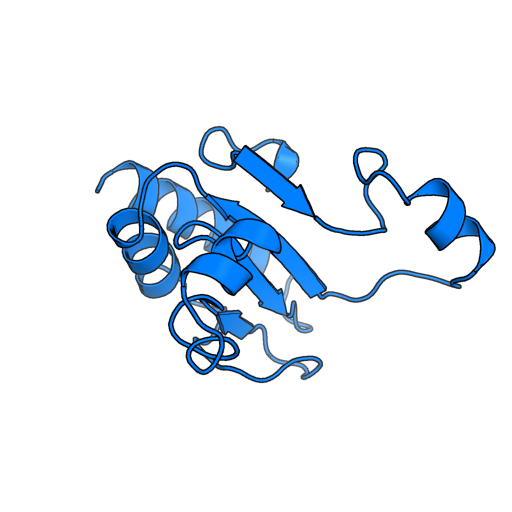926 2.800 1.00 98.44 111 ASP A O 1
ATOM 863 N N . LEU A 1 112 ? -5.344 -8.793 0.894 1.00 98.38 112 LEU A N 1
ATOM 864 C CA . LEU A 1 112 ? -5.585 -7.367 0.675 1.00 98.38 112 LEU A CA 1
ATOM 865 C C . LEU A 1 112 ? -7.077 -7.052 0.501 1.00 98.38 112 LEU A C 1
ATOM 867 O O . LEU A 1 112 ? -7.562 -6.095 1.105 1.00 98.38 112 LEU A O 1
ATOM 871 N N . GLU A 1 113 ? -7.814 -7.844 -0.280 1.00 98.06 113 GLU A N 1
ATOM 872 C CA . GLU A 1 113 ? -9.263 -7.668 -0.470 1.00 98.06 113 GLU A CA 1
ATOM 873 C C . GLU A 1 113 ? -10.025 -7.807 0.852 1.00 98.06 113 GLU A C 1
ATOM 875 O O . GLU A 1 113 ? -10.777 -6.910 1.237 1.00 98.06 113 GLU A O 1
ATOM 880 N N . ASN A 1 114 ? -9.764 -8.880 1.605 1.00 98.00 114 ASN A N 1
ATOM 881 C CA . ASN A 1 114 ? -10.399 -9.100 2.904 1.00 98.00 114 ASN A CA 1
ATOM 882 C C . ASN A 1 114 ? -10.085 -7.972 3.897 1.00 98.00 114 ASN A C 1
ATOM 884 O O . ASN A 1 114 ? -10.964 -7.544 4.653 1.00 98.00 114 ASN A O 1
ATOM 888 N N . ALA A 1 115 ? -8.843 -7.481 3.907 1.00 98.25 115 ALA A N 1
ATOM 889 C CA . ALA A 1 115 ? -8.429 -6.400 4.788 1.00 98.25 115 ALA A CA 1
ATOM 890 C C . ALA A 1 115 ? -9.086 -5.061 4.418 1.00 98.25 115 ALA A C 1
ATOM 892 O O . ALA A 1 115 ? -9.508 -4.316 5.308 1.00 98.25 115 ALA A O 1
ATOM 893 N N . LEU A 1 116 ? -9.225 -4.760 3.122 1.00 98.19 116 LEU A N 1
ATOM 894 C CA . LEU A 1 116 ? -9.933 -3.568 2.645 1.00 98.19 116 LEU A CA 1
ATOM 895 C C . LEU A 1 116 ? -11.427 -3.627 2.989 1.00 98.19 116 LEU A C 1
ATOM 897 O O . LEU A 1 116 ? -11.978 -2.643 3.485 1.00 98.19 116 LEU A O 1
ATOM 901 N N . ASP A 1 117 ? -12.067 -4.782 2.803 1.00 97.50 117 ASP A N 1
ATOM 902 C CA . ASP A 1 117 ? -13.470 -5.002 3.164 1.00 97.50 117 ASP A CA 1
ATOM 903 C C . ASP A 1 117 ? -13.717 -4.904 4.672 1.00 97.50 117 ASP A C 1
ATOM 905 O O . ASP A 1 117 ? -14.770 -4.429 5.108 1.00 97.50 117 ASP A O 1
ATOM 909 N N . ALA A 1 118 ? -12.770 -5.365 5.491 1.00 97.50 118 ALA A N 1
ATOM 910 C CA . ALA A 1 118 ? -12.835 -5.208 6.938 1.00 97.50 118 ALA A CA 1
ATOM 911 C C . ALA A 1 118 ? -12.728 -3.730 7.336 1.00 97.50 118 ALA A C 1
ATOM 913 O O . ALA A 1 118 ? -13.526 -3.257 8.145 1.00 97.50 118 ALA A O 1
ATOM 914 N N . ALA A 1 119 ? -11.793 -2.988 6.739 1.00 97.69 119 ALA A N 1
ATOM 915 C CA . ALA A 1 119 ? -11.604 -1.566 7.007 1.00 97.69 119 ALA A CA 1
ATOM 916 C C . ALA A 1 119 ? -12.813 -0.713 6.597 1.00 97.69 119 ALA A C 1
ATOM 918 O O . ALA A 1 119 ? -13.167 0.220 7.314 1.00 97.69 119 ALA A O 1
ATOM 919 N N . ALA A 1 120 ? -13.487 -1.064 5.497 1.00 96.12 120 ALA A N 1
ATOM 920 C CA . ALA A 1 120 ? -14.685 -0.371 5.022 1.00 96.12 120 ALA A CA 1
ATOM 921 C C . ALA A 1 120 ? -15.888 -0.466 5.980 1.00 96.12 120 ALA A C 1
ATOM 923 O O . ALA A 1 120 ? -16.820 0.330 5.881 1.00 96.12 120 ALA A O 1
ATOM 924 N N . LYS A 1 121 ? -15.881 -1.434 6.904 1.00 95.94 121 LYS A N 1
ATOM 925 C CA . LYS A 1 121 ? -16.965 -1.680 7.872 1.00 95.94 121 LYS A CA 1
ATOM 926 C C . LYS A 1 121 ? -16.759 -0.970 9.216 1.00 95.94 121 LYS A C 1
ATOM 928 O O . LYS A 1 121 ? -17.612 -1.097 10.094 1.00 95.94 121 LYS A O 1
ATOM 933 N N . VAL A 1 122 ? -15.633 -0.274 9.399 1.00 91.75 122 VAL A N 1
ATOM 934 C CA . VAL A 1 122 ? -15.221 0.379 10.657 1.00 91.75 122 VAL A CA 1
ATOM 935 C C . VAL A 1 122 ? -15.502 1.872 10.633 1.00 91.75 122 VAL A C 1
ATOM 937 O O . VAL A 1 122 ? -15.921 2.393 11.697 1.00 91.75 122 VAL A O 1
#

Radius of gyration: 14.18 Å; chains: 1; bounding box: 32×37×33 Å

Sequence (122 aa):
ILESHQFVEKVLHPGLESHPHHAIALKQTYGYSGVFSFYIKGSLKQSTAFLKALKYFTLAESLGGYESLAELPSIMTHASVPVEDRKTLGITDALVRLSVGLEDADDLIKDLENALDAAAKV

Foldseek 3Di:
DQVPDPQWDDKAFLCDPPHPCVVVCVVPDPDGAQKIKTFGPDALQLLVQLQVQADQADDDDDADELGKHKYQCCVPVVVVPDPVVCVVVVSGSRMMMIHDHNDDPVSVVVRNVRSSVRSVVD

pLDDT: mean 96.21, std 2.57, range [84.19, 98.44]

Organism: Drosophila grimshawi (NCBI:txid7222)

Secondary structure (DSSP, 8-state):
-TTT-TTEEEEE-TTSTTSTTHHHHHHH-SS--SEEEEEESS-HHHHHHHHHH-SSSEE-S--SSSS-EEE-TTTTTTTTS-HHHHHHTT--TTEEEEE--SS-HHHHHHH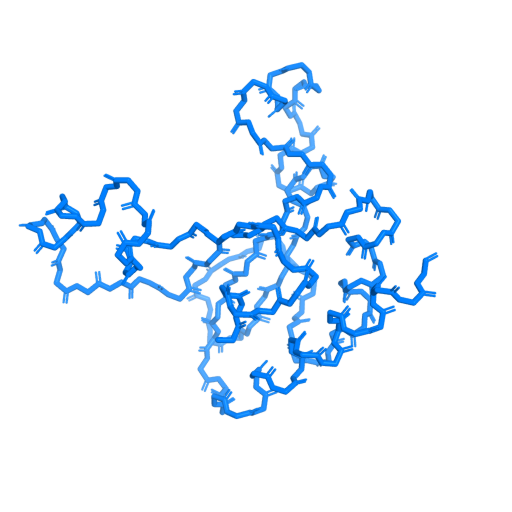HHHHHHHHTT-

InterPro domains:
  IPR000277 Cys/Met metabolism, pyridoxal phosphate-dependent enzyme [PF01053] (2-116)
  IPR000277 Cys/Met metabolism, pyridoxal phosphate-dependent enzyme [PTHR11808] (2-119)
  IPR015422 Pyridoxal phosphate-dependent transferase, small domain [G3DSA:3.90.1150.10] (1-122)
  IPR015424 Pyridoxal phosphate-dependent transferase [SSF53383] (2-118)